Protein AF-A0A662PLZ6-F1 (afdb_monomer_lite)

pLDDT: mean 86.79, std 11.95, range [32.84, 97.69]

Foldseek 3Di:
DQPPPRCCVDVNVVVVLLVLVVPFKDKDKDFDCVLLCVLCVPPDPLLSVLLVLLLVLLLVLVVCVVVVHQAEEDCQECQLHPVSVVSVCLSCVPHPHDYHYPRHPPYPVRVCVVCVVSVNNVVPDDDDDPGDRDHSVVSVVSCVVSVCVVSSVVRVVPMWMWMDGNVDDIGTPPPPPPPDD

Structure (mmCIF, N/CA/C/O backbone):
data_AF-A0A662PLZ6-F1
#
_entry.id   AF-A0A662PLZ6-F1
#
loop_
_atom_site.group_PDB
_atom_site.id
_atom_site.type_symbol
_atom_site.label_atom_id
_atom_site.label_alt_id
_atom_site.label_comp_id
_atom_site.label_asym_id
_atom_site.label_entity_id
_atom_site.label_seq_id
_atom_site.pdbx_PDB_ins_code
_atom_site.Cartn_x
_atom_site.Cartn_y
_atom_site.Cartn_z
_atom_site.occupancy
_atom_site.B_iso_or_equiv
_atom_site.auth_seq_id
_atom_site.auth_comp_id
_atom_site.auth_asym_id
_atom_site.auth_atom_id
_atom_site.pdbx_PDB_model_num
ATOM 1 N N . HIS A 1 1 ? 15.221 -0.411 8.434 1.00 40.97 1 HIS A N 1
ATOM 2 C CA . HIS A 1 1 ? 14.382 -1.396 9.138 1.00 40.97 1 HIS A CA 1
ATOM 3 C C . HIS A 1 1 ? 13.681 -0.629 10.233 1.00 40.97 1 HIS A C 1
ATOM 5 O O . HIS A 1 1 ? 14.388 -0.088 11.064 1.00 40.97 1 HIS A O 1
ATOM 11 N N . VAL A 1 2 ? 12.358 -0.488 10.158 1.00 46.50 2 VAL A N 1
ATOM 12 C CA . VAL A 1 2 ? 11.567 0.074 11.258 1.00 46.50 2 VAL A CA 1
ATOM 13 C C . VAL A 1 2 ? 11.175 -1.122 12.116 1.00 46.50 2 VAL A C 1
ATOM 15 O O . VAL A 1 2 ? 10.549 -2.039 11.586 1.00 46.50 2 VAL A O 1
ATOM 18 N N . SER A 1 3 ? 11.647 -1.188 13.358 1.00 50.09 3 SER A N 1
ATOM 19 C CA . SER A 1 3 ? 11.274 -2.269 14.282 1.00 50.09 3 SER A CA 1
ATOM 20 C C . SER A 1 3 ? 9.820 -2.112 14.748 1.00 50.09 3 SER A C 1
ATOM 22 O O . SER A 1 3 ? 9.255 -1.020 14.660 1.00 50.09 3 SER A O 1
ATOM 24 N N . ASP A 1 4 ? 9.204 -3.188 15.248 1.00 54.84 4 ASP A N 1
ATOM 25 C CA . ASP A 1 4 ? 7.782 -3.273 15.617 1.00 54.84 4 ASP A CA 1
ATOM 26 C C . ASP A 1 4 ? 7.293 -2.116 16.513 1.00 54.84 4 ASP A C 1
ATOM 28 O O . ASP A 1 4 ? 6.114 -1.778 16.483 1.00 54.84 4 ASP A O 1
ATOM 32 N N . GLY A 1 5 ? 8.177 -1.507 17.314 1.00 59.59 5 GLY A N 1
ATOM 33 C CA . GLY A 1 5 ? 7.863 -0.373 18.192 1.00 59.59 5 GLY A CA 1
ATOM 34 C C . GLY A 1 5 ? 8.038 1.008 17.553 1.00 59.59 5 GLY A C 1
ATOM 35 O O . GLY A 1 5 ? 7.405 1.965 17.993 1.00 59.59 5 GLY A O 1
ATOM 36 N N . GLU A 1 6 ? 8.852 1.127 16.505 1.00 69.81 6 GLU A N 1
ATOM 37 C CA . GLU A 1 6 ? 9.183 2.416 15.890 1.00 69.81 6 GLU A CA 1
ATOM 38 C C . GLU A 1 6 ? 8.031 2.950 15.035 1.00 69.81 6 GLU A C 1
ATOM 40 O O . GLU A 1 6 ? 7.761 4.145 15.083 1.00 69.81 6 GLU A O 1
ATOM 45 N N . PHE A 1 7 ? 7.283 2.096 14.317 1.00 80.00 7 PHE A N 1
ATOM 46 C CA . PHE A 1 7 ? 6.142 2.567 13.514 1.00 80.00 7 PHE A CA 1
ATOM 47 C C . PHE A 1 7 ? 5.087 3.269 14.380 1.00 80.00 7 PHE A C 1
ATOM 49 O O . PHE A 1 7 ? 4.569 4.317 13.995 1.00 80.00 7 PHE A O 1
ATOM 56 N N . PHE A 1 8 ? 4.801 2.737 15.571 1.00 79.06 8 PHE A N 1
ATOM 57 C CA . PHE A 1 8 ? 3.821 3.313 16.499 1.00 79.06 8 PHE A CA 1
ATOM 58 C C . PHE A 1 8 ? 4.260 4.652 17.112 1.00 79.06 8 PHE A C 1
ATOM 60 O O . PHE A 1 8 ? 3.473 5.291 17.803 1.00 79.06 8 PHE A O 1
ATOM 67 N N . GLN A 1 9 ? 5.487 5.098 16.839 1.00 79.44 9 GLN A N 1
ATOM 68 C CA . GLN A 1 9 ? 6.004 6.411 17.225 1.00 79.44 9 GLN A CA 1
ATOM 69 C C . GLN A 1 9 ? 6.080 7.385 16.034 1.00 79.44 9 GLN A C 1
ATOM 71 O O . GLN A 1 9 ? 6.559 8.504 16.183 1.00 79.44 9 GLN A O 1
ATOM 76 N N . THR A 1 10 ? 5.618 6.977 14.846 1.00 82.69 10 THR A N 1
ATOM 77 C CA . THR A 1 10 ? 5.681 7.791 13.620 1.00 82.69 10 THR A CA 1
ATOM 78 C C . THR A 1 10 ? 4.398 8.583 13.369 1.00 82.69 10 THR A C 1
ATOM 80 O O . THR A 1 10 ? 3.315 8.224 13.834 1.00 82.69 10 THR A O 1
ATOM 83 N N . GLU A 1 11 ? 4.494 9.598 12.506 1.00 79.25 11 GLU A N 1
ATOM 84 C CA . GLU A 1 11 ? 3.339 10.306 11.930 1.00 79.25 11 GLU A CA 1
ATOM 85 C C . GLU A 1 11 ? 2.327 9.358 11.264 1.00 79.25 11 GLU A C 1
ATOM 87 O O . GLU A 1 11 ? 1.120 9.607 11.293 1.00 79.25 11 GLU A O 1
ATOM 92 N N . GLY A 1 12 ? 2.795 8.229 10.716 1.00 81.38 12 GLY A N 1
ATOM 93 C CA . GLY A 1 12 ? 1.934 7.204 10.129 1.00 81.38 12 GLY A CA 1
ATOM 94 C C . GLY A 1 12 ? 0.949 6.611 11.139 1.00 81.38 12 GLY A C 1
ATOM 95 O O . GLY A 1 12 ? -0.213 6.377 10.803 1.00 81.38 12 GLY A O 1
ATOM 96 N N . TYR A 1 13 ? 1.366 6.426 12.393 1.00 86.12 13 TYR A N 1
ATOM 97 C CA . TYR A 1 13 ? 0.463 5.973 13.448 1.00 86.12 13 TYR A CA 1
ATOM 98 C C . TYR A 1 13 ? -0.508 7.071 13.896 1.00 86.12 13 TYR A C 1
ATOM 100 O O . TYR A 1 13 ? -1.688 6.790 14.115 1.00 86.12 13 TYR A O 1
ATOM 108 N N . THR A 1 14 ? -0.061 8.328 13.952 1.00 85.88 14 THR A N 1
ATOM 109 C CA . THR A 1 14 ? -0.937 9.483 14.217 1.00 85.88 14 THR A CA 1
ATOM 110 C C . THR A 1 14 ? -2.077 9.563 13.199 1.00 85.88 14 THR A C 1
ATOM 112 O O . THR A 1 14 ? -3.242 9.697 13.580 1.00 85.88 14 THR A O 1
ATOM 115 N N . LEU A 1 15 ? -1.772 9.385 11.910 1.00 85.31 15 LEU A N 1
ATOM 116 C CA . LEU A 1 15 ? -2.776 9.340 10.844 1.00 85.31 15 LEU A CA 1
ATOM 117 C C . LEU A 1 15 ? -3.756 8.170 11.001 1.00 85.31 15 LEU A C 1
ATOM 119 O O . LEU A 1 15 ? -4.964 8.349 10.835 1.00 85.31 15 LEU A O 1
ATOM 123 N N . LEU A 1 16 ? -3.266 6.980 11.362 1.00 87.81 16 LEU A N 1
ATOM 124 C CA . LEU A 1 16 ? -4.131 5.826 11.624 1.00 87.81 16 LEU A CA 1
ATOM 125 C C . LEU A 1 16 ? -5.070 6.064 12.810 1.00 87.81 16 LEU A C 1
ATOM 127 O O . LEU A 1 16 ? -6.247 5.722 12.719 1.00 87.81 16 LEU A O 1
ATOM 131 N N . ASN A 1 17 ? -4.591 6.681 13.893 1.00 86.44 17 ASN A N 1
ATOM 132 C CA . ASN A 1 17 ? -5.437 7.036 15.036 1.00 86.44 17 ASN A CA 1
ATOM 133 C C . ASN A 1 17 ? -6.544 8.011 14.644 1.00 86.44 17 ASN A C 1
ATOM 135 O O . ASN A 1 17 ? -7.685 7.840 15.068 1.00 86.44 17 ASN A O 1
ATOM 139 N N . LYS A 1 18 ? -6.238 8.977 13.774 1.00 87.44 18 LYS A N 1
ATOM 140 C CA . LYS A 1 18 ? -7.255 9.882 13.242 1.00 87.44 18 LYS A CA 1
ATOM 141 C C . LYS A 1 18 ? -8.297 9.136 12.402 1.00 87.44 18 LYS A C 1
ATOM 143 O O . LYS A 1 18 ? -9.489 9.401 12.511 1.00 87.44 18 LYS A O 1
ATOM 148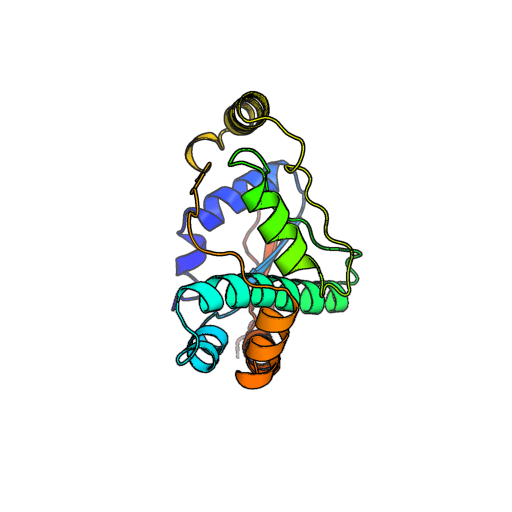 N N . LEU A 1 19 ? -7.879 8.138 11.624 1.00 88.19 19 LEU A N 1
ATOM 149 C CA . LEU A 1 19 ? -8.780 7.271 10.851 1.00 88.19 19 LEU A CA 1
ATOM 150 C C . LEU A 1 19 ? -9.685 6.407 11.761 1.00 88.19 19 LEU A C 1
ATOM 152 O O . LEU A 1 19 ? -10.850 6.162 11.437 1.00 88.19 19 LEU A O 1
ATOM 156 N N . LEU A 1 20 ? -9.198 5.999 12.937 1.00 90.69 20 LEU A N 1
ATOM 157 C CA . LEU A 1 20 ? -9.987 5.304 13.969 1.00 90.69 20 LEU A CA 1
ATOM 158 C C . LEU A 1 20 ? -11.046 6.195 14.637 1.00 90.69 20 LEU A C 1
ATOM 160 O O . LEU A 1 20 ? -11.931 5.684 15.318 1.00 90.69 20 LEU A O 1
ATOM 164 N N . GLU A 1 21 ? -11.026 7.516 14.446 1.00 89.12 21 GLU A N 1
ATOM 165 C CA . GLU A 1 21 ? -12.156 8.355 14.866 1.00 89.12 21 GLU A CA 1
ATOM 166 C C . GLU A 1 21 ? -13.415 8.072 14.035 1.00 89.12 21 GLU A C 1
ATOM 168 O O . GLU A 1 21 ? -14.526 8.187 14.554 1.00 89.12 21 GLU A O 1
ATOM 173 N N . TYR A 1 22 ? -13.227 7.633 12.785 1.00 89.50 22 TYR A N 1
ATOM 174 C CA . TYR A 1 22 ? -14.276 7.350 11.801 1.00 89.50 22 TYR A CA 1
ATOM 175 C C . TYR A 1 22 ? -14.501 5.849 11.566 1.00 89.50 22 TYR A C 1
ATOM 177 O O . TYR A 1 22 ? -15.371 5.466 10.786 1.00 89.50 22 TYR A O 1
ATOM 185 N N . SER A 1 23 ? -13.726 4.984 12.225 1.00 86.75 23 SER A N 1
ATOM 186 C CA . SER A 1 23 ? -13.835 3.528 12.112 1.00 86.75 23 SER A CA 1
ATOM 187 C C . SER A 1 23 ? -13.730 2.862 13.484 1.00 86.75 23 SER A C 1
ATOM 189 O O . SER A 1 23 ? -12.900 3.225 14.307 1.00 86.75 23 SER A O 1
ATOM 191 N N . LEU A 1 24 ? -14.582 1.870 13.756 1.00 83.12 24 LEU A N 1
ATOM 192 C CA . LEU A 1 24 ? -14.590 1.185 15.058 1.00 83.12 24 LEU A CA 1
ATOM 193 C C . LEU A 1 24 ? -13.316 0.353 15.292 1.00 83.12 24 LEU A C 1
ATOM 195 O O . LEU A 1 24 ? -12.814 0.263 16.414 1.00 83.12 24 LEU A O 1
ATOM 199 N N . GLU A 1 25 ? -12.808 -0.276 14.233 1.00 89.94 25 GLU A N 1
ATOM 200 C CA . GLU A 1 25 ? -11.637 -1.149 14.256 1.00 89.94 25 GLU A CA 1
ATOM 201 C C . GLU A 1 25 ? -10.910 -1.077 12.907 1.00 89.94 25 GLU A C 1
ATOM 203 O O . GLU A 1 25 ? -11.547 -1.016 11.856 1.00 89.94 25 GLU A O 1
ATOM 208 N N . CYS A 1 26 ? -9.578 -1.152 12.938 1.00 91.75 26 CYS A N 1
ATOM 209 C CA . CYS A 1 26 ? -8.737 -1.294 11.754 1.00 91.75 26 CYS A CA 1
ATOM 210 C C . CYS A 1 26 ? -7.766 -2.473 11.920 1.00 91.75 26 CYS A C 1
ATOM 212 O O . CYS A 1 26 ? -7.261 -2.734 13.016 1.00 91.75 26 CYS A O 1
ATOM 214 N N . LYS A 1 27 ? -7.492 -3.186 10.822 1.00 92.38 27 LYS A N 1
ATOM 215 C CA . LYS A 1 27 ? -6.400 -4.164 10.743 1.00 92.38 27 LYS A CA 1
ATOM 216 C C . LYS A 1 27 ? -5.221 -3.528 10.016 1.00 92.38 27 LYS A C 1
ATOM 218 O O . LYS A 1 27 ? -5.319 -3.238 8.827 1.00 92.38 27 LYS A O 1
ATOM 223 N N . LEU A 1 28 ? -4.116 -3.350 10.727 1.00 92.81 28 LEU A N 1
ATOM 224 C CA . LEU A 1 28 ? -2.863 -2.841 10.186 1.00 92.81 28 LEU A CA 1
ATOM 225 C C . LEU A 1 28 ? -1.973 -4.013 9.769 1.00 92.81 28 LEU A C 1
ATOM 227 O O . LEU A 1 28 ? -1.703 -4.895 10.580 1.00 92.81 28 LEU A O 1
ATOM 231 N N . TYR A 1 29 ? -1.508 -3.996 8.522 1.00 93.38 29 TYR A N 1
ATOM 232 C CA . TYR A 1 29 ? -0.533 -4.948 7.994 1.00 93.38 29 TYR A CA 1
ATOM 233 C C . TYR A 1 29 ? 0.800 -4.223 7.817 1.00 93.38 29 TYR A C 1
ATOM 235 O O . TYR A 1 29 ? 0.916 -3.354 6.953 1.00 93.38 29 TYR A O 1
ATOM 243 N N . LEU A 1 30 ? 1.794 -4.568 8.633 1.00 92.94 30 LEU A N 1
ATOM 244 C CA . LEU A 1 30 ? 3.160 -4.074 8.495 1.00 92.94 30 LEU A CA 1
ATOM 245 C C . LEU A 1 30 ? 3.959 -5.093 7.688 1.00 92.94 30 LEU A C 1
ATOM 247 O O . LEU A 1 30 ? 4.222 -6.208 8.134 1.00 92.94 30 LEU A O 1
ATOM 251 N N . VAL A 1 31 ? 4.287 -4.714 6.454 1.00 92.88 31 VAL A N 1
ATOM 252 C CA . VAL A 1 31 ? 4.991 -5.571 5.501 1.00 92.88 31 VAL A CA 1
ATOM 253 C C . VAL A 1 31 ? 6.421 -5.056 5.329 1.00 92.88 31 VAL A C 1
ATOM 255 O O . VAL A 1 31 ? 6.596 -3.890 4.962 1.00 92.88 31 VAL A O 1
ATOM 258 N N . PRO A 1 32 ? 7.456 -5.890 5.527 1.00 91.94 32 PRO A N 1
ATOM 259 C CA . PRO A 1 32 ? 8.830 -5.462 5.318 1.00 91.94 32 PRO A CA 1
ATOM 260 C C . PRO A 1 32 ? 9.099 -5.163 3.840 1.00 91.94 32 PRO A C 1
ATOM 262 O O . PRO A 1 32 ? 8.765 -5.941 2.941 1.00 91.94 32 PRO A O 1
ATOM 265 N N . SER A 1 33 ? 9.759 -4.034 3.584 1.00 92.19 33 SER A N 1
ATOM 266 C CA . SER A 1 33 ? 10.190 -3.626 2.243 1.00 92.19 33 SER A CA 1
ATOM 267 C C . SER A 1 33 ? 11.542 -4.218 1.833 1.00 92.19 33 SER A C 1
ATOM 269 O O . SER A 1 33 ? 11.913 -4.113 0.666 1.00 92.19 33 SER A O 1
ATOM 271 N N . THR A 1 34 ? 12.270 -4.859 2.755 1.00 94.62 34 THR A N 1
ATOM 272 C CA . THR A 1 34 ? 13.609 -5.421 2.511 1.00 94.62 34 THR A CA 1
ATOM 273 C C . THR A 1 34 ? 13.650 -6.368 1.306 1.00 94.62 34 THR A C 1
ATOM 275 O O . THR A 1 34 ? 14.506 -6.150 0.447 1.00 94.62 34 THR A O 1
ATOM 278 N N . PRO A 1 35 ? 12.707 -7.321 1.129 1.00 96.62 35 PRO A N 1
ATOM 279 C CA . PRO A 1 35 ? 12.677 -8.145 -0.079 1.00 96.62 35 PRO A CA 1
ATOM 280 C C . PRO A 1 35 ? 12.541 -7.312 -1.355 1.00 96.62 35 PRO A C 1
ATOM 282 O O . PRO A 1 35 ? 13.328 -7.480 -2.278 1.00 96.62 35 PRO A O 1
ATOM 285 N N . PHE A 1 36 ? 11.635 -6.331 -1.408 1.00 97.50 36 PHE A N 1
ATOM 286 C CA . PHE A 1 36 ? 11.570 -5.441 -2.571 1.00 97.50 36 PHE A CA 1
ATOM 287 C C . PHE A 1 36 ? 12.911 -4.746 -2.831 1.00 97.50 36 PHE A C 1
ATOM 289 O O . PHE A 1 36 ? 13.369 -4.708 -3.972 1.00 97.50 36 PHE A O 1
ATOM 296 N N . ILE A 1 37 ? 13.562 -4.216 -1.791 1.00 96.25 37 ILE A N 1
ATOM 297 C CA . ILE A 1 37 ? 14.854 -3.531 -1.915 1.00 96.25 37 ILE A CA 1
ATOM 298 C C . ILE A 1 37 ? 15.918 -4.461 -2.508 1.00 96.25 37 ILE A C 1
ATOM 300 O O . ILE A 1 37 ? 16.665 -4.007 -3.369 1.00 96.25 37 ILE A O 1
ATOM 304 N N . GLU A 1 38 ? 15.968 -5.729 -2.090 1.00 96.75 38 GLU A N 1
ATOM 305 C CA . GLU A 1 38 ? 16.895 -6.756 -2.591 1.00 96.75 38 GLU A CA 1
ATOM 306 C C . GLU A 1 38 ? 16.677 -7.078 -4.073 1.00 96.75 38 GLU A C 1
ATOM 308 O O . GLU A 1 38 ? 17.615 -6.986 -4.862 1.00 96.75 38 GLU A O 1
ATOM 313 N N . PHE A 1 39 ? 15.444 -7.401 -4.467 1.00 97.44 39 PHE A N 1
ATOM 314 C CA . PHE A 1 39 ? 15.135 -7.800 -5.847 1.00 97.44 39 PHE A CA 1
ATOM 315 C C . PHE A 1 39 ? 15.162 -6.629 -6.840 1.00 97.44 39 PHE A C 1
ATOM 317 O O . PHE A 1 39 ? 15.323 -6.823 -8.043 1.00 97.44 39 PHE A O 1
ATOM 324 N N . SER A 1 40 ? 15.016 -5.394 -6.355 1.00 96.94 40 SER A N 1
ATOM 325 C CA . SER A 1 40 ? 14.968 -4.200 -7.205 1.00 96.94 40 SER A CA 1
ATOM 326 C C . SER A 1 40 ? 16.299 -3.460 -7.357 1.00 96.94 40 SER A C 1
ATOM 328 O O . SER A 1 40 ? 16.305 -2.387 -7.957 1.00 96.94 40 SER A O 1
ATOM 330 N N . ARG A 1 41 ? 17.416 -3.992 -6.832 1.00 95.69 41 ARG A N 1
ATOM 331 C CA . ARG A 1 41 ? 18.729 -3.306 -6.831 1.00 95.69 41 ARG A CA 1
ATOM 332 C C . ARG A 1 41 ? 19.198 -2.886 -8.222 1.00 95.69 41 ARG A C 1
ATOM 334 O O . ARG A 1 41 ? 19.664 -1.768 -8.387 1.00 95.69 41 ARG A O 1
ATOM 341 N N . GLU A 1 42 ? 19.004 -3.757 -9.207 1.00 95.19 42 GLU A N 1
ATOM 342 C CA . GLU A 1 42 ? 19.450 -3.546 -10.591 1.00 95.19 42 GLU A CA 1
ATOM 343 C C . GLU A 1 42 ? 18.427 -2.786 -11.455 1.00 95.19 42 GLU A C 1
ATOM 345 O O . GLU A 1 42 ? 18.641 -2.568 -12.650 1.00 95.19 42 GLU A O 1
ATOM 350 N N . ILE A 1 43 ? 17.273 -2.413 -10.890 1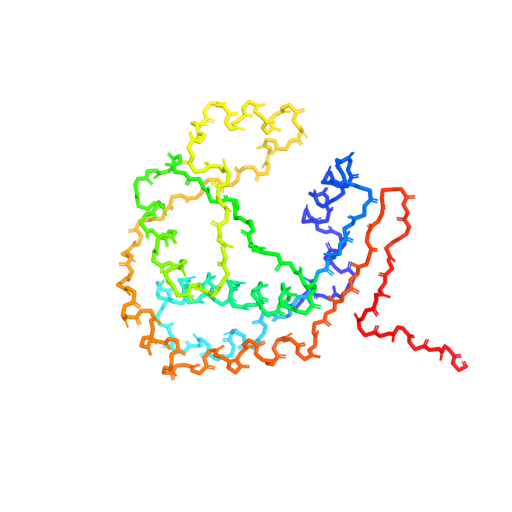.00 95.62 43 ILE A N 1
ATOM 351 C CA . ILE A 1 43 ? 16.253 -1.657 -11.617 1.00 95.62 43 ILE A CA 1
ATOM 352 C C . ILE A 1 43 ? 16.649 -0.180 -11.614 1.00 95.62 43 ILE A C 1
ATOM 354 O O . ILE A 1 43 ? 16.896 0.401 -10.559 1.00 95.62 43 ILE A O 1
ATOM 358 N N . GLN A 1 44 ? 16.636 0.447 -12.793 1.00 92.62 44 GLN A N 1
ATOM 359 C CA . GLN A 1 44 ? 16.845 1.889 -12.924 1.00 92.62 44 GLN A CA 1
ATOM 360 C C . GLN A 1 44 ? 15.886 2.671 -12.018 1.00 92.62 44 GLN A C 1
ATOM 362 O O . GLN A 1 44 ? 14.702 2.352 -11.931 1.00 92.62 44 GLN A O 1
ATOM 367 N N . GLU A 1 45 ? 16.392 3.711 -11.360 1.00 89.00 45 GLU A N 1
ATOM 368 C CA . GLU A 1 45 ? 15.695 4.430 -10.286 1.00 89.00 45 GLU A CA 1
ATOM 369 C C . GLU A 1 45 ? 14.291 4.925 -10.678 1.00 89.00 45 GLU A C 1
ATOM 371 O O . GLU A 1 45 ? 13.333 4.777 -9.917 1.00 89.00 45 GLU A O 1
ATOM 376 N N . ASN A 1 46 ? 14.131 5.454 -11.893 1.00 86.19 46 ASN A N 1
ATOM 377 C CA . ASN A 1 46 ? 12.832 5.877 -12.417 1.00 86.19 46 ASN A CA 1
ATOM 378 C C . ASN A 1 46 ? 11.833 4.707 -12.463 1.00 86.19 46 ASN A C 1
ATOM 380 O O . ASN A 1 46 ? 10.721 4.826 -11.952 1.00 86.19 46 ASN A O 1
ATOM 384 N N . LEU A 1 47 ? 12.238 3.563 -13.016 1.00 91.94 47 LEU A N 1
ATOM 385 C CA . LEU A 1 47 ? 11.412 2.363 -13.168 1.00 91.94 47 LEU A CA 1
ATOM 386 C C . LEU A 1 47 ? 11.169 1.666 -11.829 1.00 91.94 47 LEU A C 1
ATOM 388 O O . LEU A 1 47 ? 10.074 1.157 -11.584 1.00 91.94 47 LEU A O 1
ATOM 392 N N . ARG A 1 48 ? 12.160 1.699 -10.937 1.00 94.00 48 ARG A N 1
ATOM 393 C CA . ARG A 1 48 ? 12.099 1.124 -9.593 1.00 94.00 48 ARG A CA 1
ATOM 394 C C . ARG A 1 48 ? 10.952 1.716 -8.785 1.00 94.00 48 ARG A C 1
ATOM 396 O O . ARG A 1 48 ? 10.264 0.984 -8.081 1.00 94.00 48 ARG A O 1
ATOM 403 N N . ARG A 1 49 ? 10.678 3.013 -8.931 1.00 91.00 49 ARG A N 1
ATOM 404 C CA . ARG A 1 49 ? 9.556 3.690 -8.256 1.00 91.00 49 ARG A CA 1
ATOM 405 C C . ARG A 1 49 ? 8.193 3.181 -8.723 1.00 91.00 49 ARG A C 1
ATOM 407 O O . ARG A 1 49 ? 7.318 2.937 -7.894 1.00 91.00 49 ARG A O 1
ATOM 414 N N . TYR A 1 50 ? 8.002 2.984 -10.028 1.00 92.56 50 TYR A N 1
ATOM 415 C CA . TYR A 1 50 ? 6.757 2.410 -10.557 1.00 92.56 50 TYR A CA 1
ATOM 416 C C . TYR A 1 50 ? 6.632 0.925 -10.203 1.00 92.56 50 TYR A C 1
ATOM 418 O O . TYR A 1 50 ? 5.551 0.478 -9.819 1.00 92.56 50 TYR A O 1
ATOM 426 N N . ALA A 1 51 ? 7.742 0.183 -10.239 1.00 95.19 51 ALA A N 1
ATOM 427 C CA . ALA A 1 51 ? 7.803 -1.191 -9.755 1.00 95.19 51 ALA A CA 1
ATOM 428 C C . ALA A 1 51 ? 7.439 -1.281 -8.266 1.00 95.19 51 ALA A C 1
ATOM 430 O O . ALA A 1 51 ? 6.724 -2.199 -7.882 1.00 95.19 51 ALA A O 1
ATOM 431 N N . PHE A 1 52 ? 7.841 -0.307 -7.444 1.00 95.38 52 PHE A N 1
ATOM 432 C CA . PHE A 1 52 ? 7.456 -0.242 -6.035 1.00 95.38 52 PHE A CA 1
ATOM 433 C C . PHE A 1 52 ? 5.954 -0.005 -5.850 1.00 95.38 52 PHE A C 1
ATOM 435 O O . PHE A 1 52 ? 5.313 -0.697 -5.065 1.00 95.38 52 PHE A O 1
ATOM 442 N N . LYS A 1 53 ? 5.350 0.919 -6.607 1.00 93.25 53 LYS A N 1
ATOM 443 C CA . LYS A 1 53 ? 3.890 1.137 -6.569 1.00 93.25 53 LYS A CA 1
ATOM 444 C C . LYS A 1 53 ? 3.123 -0.113 -6.994 1.00 93.25 53 LYS A C 1
ATOM 446 O O . LYS A 1 53 ? 2.139 -0.484 -6.358 1.00 93.25 53 LYS A O 1
ATOM 451 N N . PHE A 1 54 ? 3.600 -0.791 -8.035 1.00 95.31 54 PHE A N 1
ATOM 452 C CA . PHE A 1 54 ? 3.012 -2.049 -8.481 1.00 95.31 54 PHE A CA 1
ATOM 453 C C . PHE A 1 54 ? 3.228 -3.185 -7.467 1.00 95.31 54 PHE A C 1
ATOM 455 O O . PHE A 1 54 ? 2.336 -3.999 -7.243 1.00 95.31 54 PHE A O 1
ATOM 462 N N . TYR A 1 55 ? 4.357 -3.182 -6.762 1.00 97.19 55 TYR A N 1
ATOM 463 C CA . TYR A 1 55 ? 4.622 -4.073 -5.639 1.00 97.19 55 TYR A CA 1
ATOM 464 C C . TYR A 1 55 ? 3.639 -3.862 -4.481 1.00 97.19 55 TYR A C 1
ATOM 466 O O . TYR A 1 55 ? 3.065 -4.834 -3.993 1.00 97.19 55 TYR A O 1
ATOM 474 N N . LEU A 1 56 ? 3.356 -2.610 -4.103 1.00 95.94 56 LEU A N 1
ATOM 475 C CA . LEU A 1 56 ? 2.327 -2.293 -3.106 1.00 95.94 56 LEU A CA 1
ATOM 476 C C . LEU A 1 56 ? 0.933 -2.746 -3.557 1.00 95.94 56 LEU A C 1
ATOM 478 O O . LEU A 1 56 ? 0.179 -3.280 -2.747 1.00 95.94 56 LEU A O 1
ATOM 482 N N . LEU A 1 57 ? 0.609 -2.591 -4.846 1.00 96.00 57 LEU A N 1
ATOM 483 C CA . LEU A 1 57 ? -0.633 -3.116 -5.414 1.00 96.00 57 LEU A CA 1
ATOM 484 C C . LEU A 1 57 ? -0.722 -4.629 -5.204 1.00 96.00 57 LEU A C 1
ATOM 486 O O . LEU A 1 57 ? -1.724 -5.111 -4.686 1.00 96.00 57 LEU A O 1
ATOM 490 N N . LYS A 1 58 ? 0.327 -5.380 -5.554 1.00 97.00 58 LYS A N 1
ATOM 491 C CA . LYS A 1 58 ? 0.334 -6.843 -5.416 1.00 97.00 58 LYS A CA 1
ATOM 492 C C . LYS A 1 58 ? 0.297 -7.317 -3.970 1.00 97.00 58 LYS A C 1
ATOM 494 O O . LYS A 1 58 ? -0.461 -8.235 -3.673 1.00 97.00 58 LYS A O 1
ATOM 499 N N . LEU A 1 59 ? 1.013 -6.656 -3.062 1.00 96.62 59 LEU A N 1
ATOM 500 C CA . LEU A 1 59 ? 0.859 -6.897 -1.625 1.00 96.62 59 LEU A CA 1
ATOM 501 C C . LEU A 1 59 ? -0.588 -6.685 -1.171 1.00 96.62 59 LEU A C 1
ATOM 503 O O . LEU A 1 59 ? -1.150 -7.539 -0.487 1.00 96.62 59 LEU A O 1
ATOM 507 N N . GLY A 1 60 ? -1.195 -5.567 -1.580 1.00 96.25 60 GLY A N 1
ATOM 508 C CA . GLY A 1 60 ? -2.583 -5.245 -1.272 1.00 96.25 60 GLY A CA 1
ATOM 509 C C . GLY A 1 60 ? -3.546 -6.321 -1.768 1.00 96.25 60 GLY A C 1
ATOM 510 O O . GLY A 1 60 ? -4.415 -6.744 -1.015 1.00 96.25 60 GLY A O 1
ATOM 511 N N . GLU A 1 61 ? -3.369 -6.813 -2.997 1.00 96.69 61 GLU A N 1
ATOM 512 C CA . GLU A 1 61 ? -4.208 -7.875 -3.568 1.00 96.69 61 GLU A CA 1
ATOM 513 C C . GLU A 1 61 ? -4.097 -9.190 -2.797 1.00 96.69 61 GLU A C 1
ATOM 515 O O . GLU A 1 61 ? -5.114 -9.818 -2.509 1.00 96.69 61 GLU A O 1
ATOM 520 N N . GLU A 1 62 ? -2.888 -9.601 -2.423 1.00 95.81 62 GLU A N 1
ATOM 521 C CA . GLU A 1 62 ? -2.687 -10.826 -1.649 1.00 95.81 62 GLU A CA 1
ATOM 522 C C . GLU A 1 62 ? -3.264 -10.717 -0.231 1.00 95.81 62 GLU A C 1
ATOM 524 O O . GLU A 1 62 ? -3.900 -11.654 0.258 1.00 95.81 62 GLU A O 1
ATOM 529 N N . VAL A 1 63 ? -3.125 -9.557 0.416 1.00 94.44 63 VAL A N 1
ATOM 530 C CA . VAL A 1 63 ? -3.766 -9.286 1.712 1.00 94.44 63 VAL A CA 1
ATOM 531 C C . VAL A 1 63 ? -5.292 -9.268 1.577 1.00 94.44 63 VAL A C 1
ATOM 533 O O . VAL A 1 63 ? -5.988 -9.896 2.376 1.00 94.44 63 VAL A O 1
ATOM 536 N N . ALA A 1 64 ? -5.821 -8.606 0.547 1.00 94.75 64 ALA A N 1
ATOM 537 C CA . ALA A 1 64 ? -7.252 -8.515 0.281 1.00 94.75 64 ALA A CA 1
ATOM 538 C C . ALA A 1 64 ? -7.880 -9.893 0.037 1.00 94.75 64 ALA A C 1
ATOM 540 O O . ALA A 1 64 ? -8.922 -10.190 0.618 1.00 94.75 64 ALA A O 1
ATOM 541 N N . LYS A 1 65 ? -7.225 -10.765 -0.741 1.00 92.31 65 LYS A N 1
ATOM 542 C CA . LYS A 1 65 ? -7.675 -12.150 -0.968 1.00 92.31 65 LYS A CA 1
ATOM 543 C C . LYS A 1 65 ? -7.779 -12.934 0.341 1.00 92.31 65 LYS A C 1
ATOM 545 O O . LYS A 1 65 ? -8.801 -13.569 0.583 1.00 92.31 65 LYS A O 1
ATOM 550 N N . ARG A 1 66 ? -6.762 -12.846 1.211 1.00 88.56 66 ARG A N 1
ATOM 551 C CA . ARG A 1 66 ? -6.766 -13.493 2.542 1.00 88.56 66 ARG A CA 1
ATOM 552 C C . ARG A 1 66 ? -7.856 -12.933 3.461 1.00 88.56 66 ARG A C 1
ATOM 554 O O . ARG A 1 66 ? -8.373 -13.651 4.310 1.00 88.56 66 ARG A O 1
ATOM 561 N N . GLY A 1 67 ? -8.174 -11.648 3.315 1.00 85.69 67 GLY A N 1
ATOM 562 C CA . GLY A 1 67 ? -9.179 -10.938 4.106 1.00 85.69 67 GLY A CA 1
ATOM 563 C C . GLY A 1 67 ? -10.596 -10.947 3.528 1.00 85.69 67 GLY A C 1
ATOM 564 O O . GLY A 1 67 ? -11.468 -10.331 4.135 1.00 85.69 67 GLY A O 1
ATOM 565 N N . HIS A 1 68 ? -10.827 -11.602 2.383 1.00 90.69 68 HIS A N 1
ATOM 566 C CA . HIS A 1 68 ? -12.081 -11.543 1.616 1.00 90.69 68 HIS A CA 1
ATOM 567 C C . HIS A 1 68 ? -12.540 -10.109 1.280 1.00 90.69 68 HIS A C 1
ATOM 569 O O . HIS A 1 68 ? -13.734 -9.815 1.229 1.00 90.69 68 HIS A O 1
ATOM 575 N N . CYS A 1 69 ? -11.594 -9.197 1.055 1.00 93.88 69 CYS A N 1
ATOM 576 C CA . CYS A 1 69 ? -11.887 -7.829 0.639 1.00 93.88 69 CYS A CA 1
ATOM 577 C C . CYS A 1 69 ? -12.209 -7.774 -0.864 1.00 93.88 69 CYS A C 1
ATOM 579 O O . CYS A 1 69 ? -11.610 -8.487 -1.667 1.00 93.88 69 CYS A O 1
ATOM 581 N N . LEU A 1 70 ? -13.127 -6.883 -1.251 1.00 94.19 70 LEU A N 1
ATOM 582 C CA . LEU A 1 70 ? -13.630 -6.775 -2.629 1.00 94.19 70 LEU A CA 1
ATOM 583 C C . LEU A 1 70 ? -12.807 -5.843 -3.531 1.00 94.19 70 LEU A C 1
ATOM 585 O O . LEU A 1 70 ? -13.075 -5.753 -4.725 1.00 94.19 70 LEU A O 1
ATOM 589 N N . GLY A 1 71 ? -11.822 -5.133 -2.982 1.00 95.06 71 GLY A N 1
ATOM 590 C CA . GLY A 1 71 ? -10.996 -4.204 -3.743 1.00 95.06 71 GLY A CA 1
A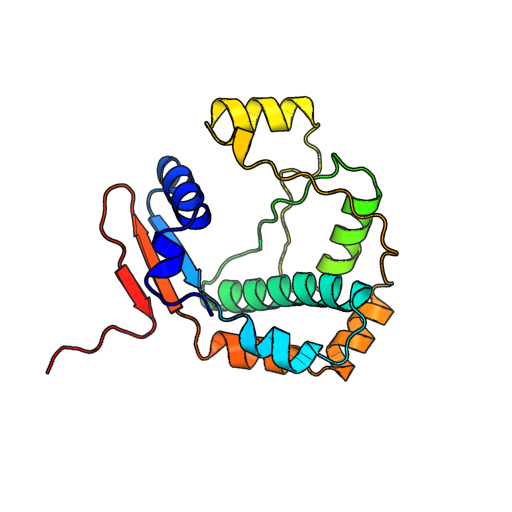TOM 591 C C . GLY A 1 71 ? -10.007 -3.434 -2.880 1.00 95.06 71 GLY A C 1
ATOM 592 O O . GLY A 1 71 ? -9.926 -3.635 -1.668 1.00 95.06 71 GLY A O 1
ATOM 593 N N . LEU A 1 72 ? -9.257 -2.551 -3.533 1.00 96.12 72 LEU A N 1
ATOM 594 C CA . LEU A 1 72 ? -8.233 -1.698 -2.934 1.00 96.12 72 LEU A CA 1
ATOM 595 C C . LEU A 1 72 ? -8.632 -0.229 -3.055 1.00 96.12 72 LEU A C 1
ATOM 597 O O . LEU A 1 72 ? -9.155 0.182 -4.089 1.00 96.12 72 LEU A O 1
ATOM 601 N N . VAL A 1 73 ? -8.353 0.568 -2.025 1.00 94.56 73 VAL A N 1
ATOM 602 C CA . VAL A 1 73 ? -8.563 2.022 -2.038 1.00 94.56 73 VAL A CA 1
ATOM 603 C C . VAL A 1 73 ? -7.214 2.726 -2.140 1.00 94.56 73 VAL A C 1
ATOM 605 O O . VAL A 1 73 ? -6.270 2.374 -1.436 1.00 94.56 73 VAL A O 1
ATOM 608 N N . TRP A 1 74 ? -7.134 3.734 -3.004 1.00 90.31 74 TRP A N 1
ATOM 609 C CA . TRP A 1 74 ? -5.930 4.507 -3.284 1.00 90.31 74 TRP A CA 1
ATOM 610 C C . TRP A 1 74 ? -6.147 5.984 -2.960 1.00 90.31 74 TRP A C 1
ATOM 612 O O . TRP A 1 74 ? -7.121 6.584 -3.409 1.00 90.31 74 TRP A O 1
ATOM 622 N N . GLY A 1 75 ? -5.187 6.605 -2.273 1.00 86.81 75 GLY A N 1
ATOM 623 C CA . GLY A 1 75 ? -5.143 8.058 -2.055 1.00 86.81 75 GLY A CA 1
ATOM 624 C C . GLY A 1 75 ? -4.678 8.854 -3.282 1.00 86.81 75 GLY A C 1
ATOM 625 O O . GLY A 1 75 ? -4.046 9.893 -3.136 1.00 86.81 75 GLY A O 1
ATOM 626 N N . HIS A 1 76 ? -4.902 8.340 -4.492 1.00 85.12 76 HIS A N 1
ATOM 627 C CA . HIS A 1 76 ? -4.429 8.970 -5.720 1.00 85.12 76 HIS A CA 1
ATOM 628 C C . HIS A 1 76 ? -5.343 10.140 -6.118 1.00 85.12 76 HIS A C 1
ATOM 630 O O . HIS A 1 76 ? -6.558 9.960 -6.189 1.00 85.12 76 HIS A O 1
ATOM 636 N N . SER A 1 77 ? -4.764 11.308 -6.412 1.00 82.38 77 SER A N 1
ATOM 637 C CA . SER A 1 77 ? -5.486 12.509 -6.855 1.00 82.38 77 SER A CA 1
ATOM 638 C C . SER A 1 77 ? -4.953 13.031 -8.193 1.00 82.38 77 SER A C 1
ATOM 640 O O . SER A 1 77 ? -3.767 12.890 -8.503 1.00 82.38 77 SER A O 1
ATOM 642 N N . ALA A 1 78 ? -5.828 13.655 -8.988 1.00 76.38 78 ALA A N 1
ATOM 643 C CA . ALA A 1 78 ? -5.458 14.277 -10.264 1.00 76.38 78 ALA A CA 1
ATOM 644 C C . ALA A 1 78 ? -5.024 15.749 -10.126 1.00 76.38 78 ALA A C 1
ATOM 646 O O . ALA A 1 78 ? -4.708 16.384 -11.129 1.00 76.38 78 ALA A O 1
ATOM 647 N N . ILE A 1 79 ? -4.972 16.284 -8.900 1.00 72.88 79 ILE A N 1
ATOM 648 C CA . ILE A 1 79 ? -4.641 17.689 -8.590 1.00 72.88 79 ILE A CA 1
ATOM 649 C C . ILE A 1 79 ? -3.344 18.139 -9.265 1.00 72.88 79 ILE A C 1
ATOM 651 O O . ILE A 1 79 ? -3.246 19.234 -9.809 1.00 72.88 79 ILE A O 1
ATOM 655 N N . LEU A 1 80 ? -2.340 17.262 -9.282 1.00 69.25 80 LEU A N 1
ATOM 656 C CA . LEU A 1 80 ? -1.038 17.559 -9.876 1.00 69.25 80 LEU A CA 1
ATOM 657 C C . LEU A 1 80 ? -0.982 17.304 -11.393 1.00 69.25 80 LEU A C 1
ATOM 659 O O . LEU A 1 80 ? 0.105 17.273 -11.970 1.00 69.25 80 LEU A O 1
ATOM 663 N N . GLY A 1 81 ? -2.140 17.147 -12.035 1.00 74.44 81 GLY A N 1
ATOM 664 C CA . GLY A 1 81 ? -2.315 17.085 -13.480 1.00 74.44 81 GLY A CA 1
ATOM 665 C C . GLY A 1 81 ? -2.458 15.675 -14.055 1.00 74.44 81 GLY A C 1
ATOM 666 O O . GLY A 1 81 ? -2.312 14.658 -13.373 1.00 74.44 81 GLY A O 1
ATOM 667 N N . ILE A 1 82 ? -2.706 15.628 -15.369 1.00 76.50 82 ILE A N 1
ATOM 668 C CA . ILE A 1 82 ? -3.010 14.412 -16.145 1.00 76.50 82 ILE A CA 1
ATOM 669 C C . ILE A 1 82 ? -1.964 13.298 -15.993 1.00 76.50 82 ILE A C 1
ATOM 671 O O . ILE A 1 82 ? -2.311 12.121 -15.982 1.00 76.50 82 ILE A O 1
ATOM 675 N N . ARG A 1 83 ? -0.692 13.651 -15.778 1.00 80.62 83 ARG A N 1
ATOM 676 C CA . ARG A 1 83 ? 0.396 12.683 -15.569 1.00 80.62 83 ARG A CA 1
ATOM 677 C C . ARG A 1 83 ? 0.184 11.797 -14.342 1.00 80.62 83 ARG A C 1
ATOM 679 O O . ARG A 1 83 ? 0.606 10.645 -14.342 1.00 80.62 83 ARG A O 1
ATOM 686 N N . LYS A 1 84 ? -0.481 12.301 -13.297 1.00 81.81 84 LYS A N 1
ATOM 687 C CA . LYS A 1 84 ? -0.853 11.476 -12.140 1.00 81.81 84 LYS A CA 1
ATOM 688 C C . LYS A 1 84 ? -1.869 10.415 -12.552 1.00 81.81 84 LYS A C 1
ATOM 690 O O . LYS A 1 84 ? -1.632 9.233 -12.315 1.00 81.81 84 LYS A O 1
ATOM 695 N N . LEU A 1 85 ? -2.912 10.811 -13.281 1.00 85.69 85 LEU A N 1
ATOM 696 C CA . LEU A 1 85 ? -3.896 9.872 -13.821 1.00 85.69 85 LEU A CA 1
ATOM 697 C C . LEU A 1 85 ? -3.240 8.812 -14.720 1.00 85.69 85 LEU A C 1
ATOM 699 O O . LEU A 1 85 ? -3.539 7.628 -14.583 1.00 85.69 85 LEU A O 1
ATOM 703 N N . GLU A 1 86 ? -2.326 9.210 -15.605 1.00 88.56 86 GLU A N 1
ATOM 704 C CA . GLU A 1 86 ? -1.576 8.279 -16.457 1.00 88.56 86 GLU A CA 1
ATOM 705 C C . GLU A 1 86 ? -0.770 7.271 -15.631 1.00 88.56 86 GLU A C 1
ATOM 707 O O . GLU A 1 86 ? -0.844 6.067 -15.882 1.00 88.56 86 GLU A O 1
ATOM 712 N N . GLU A 1 87 ? -0.057 7.734 -14.603 1.00 88.69 87 GLU A N 1
ATOM 713 C CA . GLU A 1 87 ? 0.652 6.864 -13.664 1.00 88.69 87 GLU A CA 1
ATOM 714 C C . GLU A 1 87 ? -0.304 5.872 -12.988 1.00 88.69 87 GLU A C 1
ATOM 716 O O . GLU A 1 87 ? -0.011 4.673 -12.942 1.00 88.69 87 GLU A O 1
ATOM 721 N N . PHE A 1 88 ? -1.442 6.346 -12.474 1.00 90.00 88 PHE A N 1
ATOM 722 C CA . PHE A 1 88 ? -2.438 5.486 -11.840 1.00 90.00 88 PHE A CA 1
ATOM 723 C C . PHE A 1 88 ? -2.942 4.419 -12.811 1.00 90.00 88 PHE A C 1
ATOM 725 O O . PHE A 1 88 ? -2.991 3.237 -12.465 1.00 90.00 88 PHE A O 1
ATOM 732 N N . CYS A 1 89 ? -3.252 4.806 -14.048 1.00 90.81 89 CYS A N 1
ATOM 733 C CA . CYS A 1 89 ? -3.663 3.887 -15.102 1.00 90.81 89 CYS A CA 1
ATOM 734 C C . CYS A 1 89 ? -2.586 2.839 -15.405 1.00 90.81 89 CYS A C 1
ATOM 736 O O . CYS A 1 89 ? -2.916 1.664 -15.551 1.00 90.81 89 CYS A O 1
ATOM 738 N N . VAL A 1 90 ? -1.310 3.229 -15.471 1.00 92.44 90 VAL A N 1
ATOM 739 C CA . VAL A 1 90 ? -0.193 2.306 -15.727 1.00 92.44 90 VAL A CA 1
ATOM 740 C C . VAL A 1 90 ? -0.020 1.312 -14.580 1.00 92.44 90 VAL A C 1
ATOM 742 O O . VAL A 1 90 ? -0.007 0.105 -14.822 1.00 92.44 90 VAL A O 1
ATOM 745 N N . VAL A 1 91 ? 0.064 1.793 -13.337 1.00 91.06 91 VAL A N 1
ATOM 746 C CA . VAL A 1 91 ? 0.283 0.945 -12.152 1.00 91.06 91 VAL A CA 1
ATOM 747 C C . VAL A 1 91 ? -0.886 -0.014 -11.939 1.00 91.06 91 VAL A C 1
ATOM 749 O O . VAL A 1 91 ? -0.683 -1.192 -11.650 1.00 91.06 91 VAL A O 1
ATOM 752 N N . THR A 1 92 ? -2.119 0.467 -12.108 1.00 93.12 92 THR A N 1
ATOM 753 C CA . THR A 1 92 ? -3.319 -0.336 -11.847 1.00 93.12 92 THR A CA 1
ATOM 754 C C . THR A 1 92 ? -3.763 -1.187 -13.031 1.00 93.12 92 THR A C 1
ATOM 756 O O . THR A 1 92 ? -4.732 -1.937 -12.901 1.00 93.12 92 THR A O 1
ATOM 759 N N . ARG A 1 93 ? -3.086 -1.122 -14.184 1.00 93.19 93 ARG A N 1
ATOM 760 C CA . ARG A 1 93 ? -3.479 -1.883 -15.380 1.00 93.19 93 ARG A CA 1
ATOM 761 C C . ARG A 1 93 ? -3.468 -3.392 -15.168 1.00 93.19 93 ARG A C 1
ATOM 763 O O . ARG A 1 93 ? -4.307 -4.089 -15.723 1.00 93.19 93 ARG A O 1
ATOM 770 N N . MET A 1 94 ? -2.536 -3.884 -14.360 1.00 86.50 94 MET A N 1
ATOM 771 C CA . MET A 1 94 ? -2.353 -5.310 -14.077 1.00 86.50 94 MET A CA 1
ATOM 772 C C . MET A 1 94 ? -3.055 -5.764 -12.788 1.00 86.50 94 MET A C 1
ATOM 774 O O . MET A 1 94 ? -2.670 -6.772 -12.181 1.00 86.50 94 MET A O 1
ATOM 778 N N . ARG A 1 95 ? -4.040 -4.999 -12.312 1.00 93.75 95 ARG A N 1
ATOM 779 C CA . ARG A 1 95 ? -4.819 -5.370 -11.130 1.00 93.75 95 ARG A CA 1
ATOM 780 C C . ARG A 1 95 ? -5.681 -6.605 -11.405 1.00 93.75 95 ARG A C 1
ATOM 782 O O . ARG A 1 95 ? -6.257 -6.747 -12.478 1.00 93.75 95 ARG A O 1
ATOM 789 N N . SER A 1 96 ? -5.768 -7.476 -10.415 1.00 94.56 96 SER A N 1
ATOM 790 C CA . SER A 1 96 ? -6.722 -8.575 -10.306 1.00 94.56 96 SER A CA 1
ATOM 791 C C . SER A 1 96 ? -7.957 -8.205 -9.476 1.00 94.56 96 SER A C 1
ATOM 793 O O . SER A 1 96 ? -8.986 -8.859 -9.619 1.00 94.56 96 SER A O 1
ATOM 795 N N . LEU A 1 97 ? -7.889 -7.147 -8.657 1.00 96.06 97 LEU A N 1
ATOM 796 C CA . LEU A 1 97 ? -9.027 -6.626 -7.893 1.00 96.06 97 LEU A CA 1
ATOM 797 C C . LEU A 1 97 ? -9.414 -5.196 -8.317 1.00 96.06 97 LEU A C 1
ATOM 799 O O . LEU A 1 97 ? -8.560 -4.433 -8.779 1.00 96.06 97 LEU A O 1
ATOM 803 N N . PRO A 1 98 ? -10.685 -4.788 -8.131 1.00 95.62 98 PRO A N 1
ATOM 804 C CA . PRO A 1 98 ? -11.107 -3.397 -8.272 1.00 95.62 98 PRO A CA 1
ATOM 805 C C . PRO A 1 98 ? -10.219 -2.428 -7.478 1.00 95.62 98 PRO A C 1
ATOM 807 O O . PRO A 1 98 ? -9.839 -2.696 -6.340 1.00 95.62 98 PRO A O 1
ATOM 810 N N . SER A 1 99 ? -9.892 -1.287 -8.088 1.00 93.31 99 SER A N 1
ATOM 811 C CA . SER A 1 99 ? -9.118 -0.205 -7.471 1.00 93.31 99 SER A CA 1
ATOM 812 C C . SER A 1 99 ? -9.959 1.067 -7.442 1.00 93.31 99 SER A C 1
ATOM 814 O O . SER A 1 99 ? -10.306 1.599 -8.493 1.00 93.31 99 SER A O 1
ATOM 816 N N . TYR A 1 100 ? -10.281 1.541 -6.243 1.00 93.31 100 TYR A N 1
ATOM 817 C CA . TYR A 1 100 ? -11.065 2.745 -5.992 1.00 93.31 100 TYR A CA 1
ATOM 818 C C . TYR A 1 100 ? -10.127 3.920 -5.706 1.00 93.31 100 TYR A C 1
ATOM 820 O O . TYR A 1 100 ? -9.266 3.823 -4.834 1.00 93.31 100 TYR A O 1
ATOM 828 N N . ALA A 1 101 ? -10.295 5.035 -6.415 1.00 91.50 101 ALA A N 1
ATOM 829 C CA . ALA A 1 101 ? -9.514 6.259 -6.224 1.00 91.50 101 ALA A CA 1
ATOM 830 C C . ALA A 1 101 ? -10.463 7.439 -5.938 1.00 91.50 101 ALA A C 1
ATOM 832 O O . ALA A 1 101 ? -10.761 8.218 -6.842 1.00 91.50 101 ALA A O 1
ATOM 833 N N . PRO A 1 102 ? -10.991 7.561 -4.704 1.00 90.44 102 PRO A N 1
ATOM 834 C CA . PRO A 1 102 ? -12.022 8.548 -4.369 1.00 90.44 102 PRO A CA 1
ATOM 835 C C . PRO A 1 102 ? -11.557 10.004 -4.510 1.00 90.44 102 PRO A C 1
ATOM 837 O O . PRO A 1 102 ? -12.388 10.891 -4.653 1.00 90.44 102 PRO A O 1
ATOM 840 N N . LEU A 1 103 ? -10.245 10.256 -4.491 1.00 89.06 103 LEU A N 1
ATOM 841 C CA . LEU A 1 103 ? -9.675 11.602 -4.605 1.00 89.06 103 LEU A CA 1
ATOM 842 C C . LEU A 1 103 ? -9.383 12.012 -6.057 1.00 89.06 103 LEU A C 1
ATOM 844 O O . LEU A 1 103 ? -8.862 13.099 -6.293 1.00 89.06 103 LEU A O 1
ATOM 848 N N . LEU A 1 104 ? -9.673 11.150 -7.039 1.00 87.25 104 LEU A N 1
ATOM 849 C CA . LEU A 1 104 ? -9.267 11.371 -8.426 1.00 87.25 104 LEU A CA 1
ATOM 850 C C . LEU A 1 104 ? -9.976 12.569 -9.071 1.00 87.25 104 LEU A C 1
ATOM 852 O O . LEU A 1 104 ? -9.364 13.267 -9.871 1.00 87.25 104 LEU A O 1
ATOM 856 N N . SER A 1 105 ? -11.243 12.798 -8.722 1.00 84.69 105 SER A N 1
ATOM 857 C CA . SER A 1 105 ? -12.082 13.873 -9.269 1.00 84.69 105 SER A CA 1
ATOM 858 C C . SER A 1 105 ? -12.218 15.085 -8.348 1.00 84.69 105 SER A C 1
ATOM 860 O O . SER A 1 105 ? -12.938 16.014 -8.695 1.00 84.69 105 SER A O 1
ATOM 862 N N . ILE A 1 106 ? -11.595 15.052 -7.168 1.00 87.31 106 ILE A N 1
ATOM 863 C CA . ILE A 1 106 ? -11.665 16.141 -6.191 1.00 87.31 106 ILE A CA 1
ATOM 864 C C . ILE A 1 106 ? -10.663 17.218 -6.609 1.00 87.31 106 ILE A C 1
ATOM 866 O O . ILE A 1 106 ? -9.497 16.908 -6.878 1.00 87.31 106 ILE A O 1
ATOM 870 N N . ASP A 1 107 ? -11.113 18.470 -6.680 1.00 86.44 107 ASP A N 1
ATOM 871 C CA . ASP A 1 107 ? -10.222 19.592 -6.962 1.00 86.44 107 ASP A CA 1
ATOM 872 C C . ASP A 1 107 ? -9.317 19.923 -5.763 1.00 86.44 107 ASP A C 1
ATOM 874 O O . ASP A 1 107 ? -9.510 19.459 -4.639 1.00 86.44 107 ASP A O 1
ATOM 878 N N . GLU A 1 108 ? -8.273 20.712 -6.009 1.00 85.12 108 GLU A N 1
ATOM 879 C CA . GLU A 1 108 ? -7.281 21.034 -4.981 1.00 85.12 108 GLU A CA 1
ATOM 880 C C . GLU A 1 108 ? -7.889 21.764 -3.781 1.00 85.12 108 GLU A C 1
ATOM 882 O O . GLU A 1 108 ? -7.571 21.441 -2.635 1.00 85.12 108 GLU A O 1
ATOM 887 N N . SER A 1 109 ? -8.786 22.716 -4.039 1.00 87.94 109 SER A N 1
ATOM 888 C CA . SER A 1 109 ? -9.393 23.539 -2.997 1.00 87.94 109 SER A CA 1
ATOM 889 C C . SER A 1 109 ? -10.314 22.715 -2.103 1.00 87.94 109 SER A C 1
ATOM 891 O O . SER A 1 109 ? -10.224 22.804 -0.877 1.00 87.94 109 SER A O 1
ATOM 893 N N . GLU A 1 110 ? -11.120 21.836 -2.701 1.00 89.38 110 GLU A N 1
ATOM 894 C CA . GLU A 1 110 ? -11.991 20.917 -1.986 1.00 89.38 110 GLU A CA 1
ATOM 895 C C . GLU A 1 110 ? -11.171 19.912 -1.16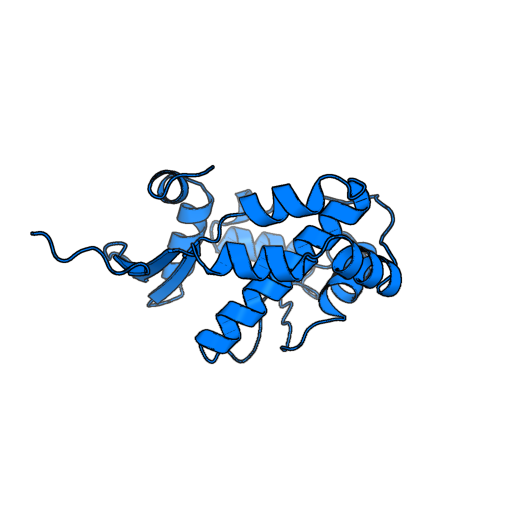8 1.00 89.38 110 GLU A C 1
ATOM 897 O O . GLU A 1 110 ? -11.502 19.646 -0.009 1.00 89.38 110 GLU A O 1
ATOM 902 N N . LEU A 1 111 ? -10.074 19.374 -1.718 1.00 87.88 111 LEU A N 1
ATOM 903 C CA . LEU A 1 111 ? -9.215 18.452 -0.974 1.00 87.88 111 LEU A CA 1
ATOM 904 C C . LEU A 1 111 ? -8.585 19.133 0.244 1.00 87.88 111 LEU A C 1
ATOM 906 O O . LEU A 1 111 ? -8.616 18.561 1.335 1.00 87.88 111 LEU A O 1
ATOM 910 N N . ILE A 1 112 ? -8.039 20.342 0.075 1.00 87.75 112 ILE A N 1
ATOM 911 C CA . ILE A 1 112 ? -7.444 21.118 1.172 1.00 87.75 112 ILE A CA 1
ATOM 912 C C . ILE A 1 112 ? -8.501 21.427 2.229 1.00 87.75 112 ILE A C 1
ATOM 914 O O . ILE A 1 112 ? -8.256 21.208 3.414 1.00 87.75 112 ILE A O 1
ATOM 918 N N . GLN A 1 113 ? -9.691 21.873 1.820 1.00 91.12 113 GLN A N 1
ATOM 919 C CA . GLN A 1 113 ? -10.787 22.168 2.738 1.00 91.12 113 GLN A CA 1
ATOM 920 C C . GLN A 1 113 ? -11.201 20.924 3.534 1.00 91.12 113 GLN A C 1
ATOM 922 O O . GLN A 1 113 ? -11.328 20.984 4.759 1.00 91.12 113 GLN A O 1
ATOM 927 N N . ARG A 1 114 ? -11.370 19.779 2.860 1.00 89.31 114 ARG A N 1
ATOM 928 C CA . ARG A 1 114 ? -11.704 18.506 3.510 1.00 89.31 114 ARG A CA 1
ATOM 929 C C . ARG A 1 114 ? -10.600 18.079 4.472 1.00 89.31 114 ARG A C 1
ATOM 931 O O . ARG A 1 114 ? -10.902 17.780 5.624 1.00 89.31 114 ARG A O 1
ATOM 938 N N . ALA A 1 115 ? -9.337 18.109 4.054 1.00 88.50 115 ALA A N 1
ATOM 939 C CA . ALA A 1 115 ? -8.210 17.772 4.920 1.00 88.50 115 ALA A CA 1
ATOM 940 C C . ALA A 1 115 ? -8.143 18.694 6.146 1.00 88.50 115 ALA A C 1
ATOM 942 O O . ALA A 1 115 ? -7.994 18.207 7.261 1.00 88.50 115 ALA A O 1
ATOM 943 N N . SER A 1 116 ? -8.344 20.001 5.969 1.00 88.75 116 SER A N 1
ATOM 944 C CA . SER A 1 116 ? -8.386 20.983 7.058 1.00 88.75 116 SER A CA 1
ATOM 945 C C . SER A 1 116 ? -9.512 20.693 8.052 1.00 88.75 116 SER A C 1
ATOM 947 O O . SER A 1 116 ? -9.269 20.614 9.255 1.00 88.75 116 SER A O 1
ATOM 949 N N . SER A 1 117 ? -10.722 20.399 7.560 1.00 89.81 117 SER A N 1
ATOM 950 C CA . SER A 1 117 ? -11.865 20.029 8.412 1.00 89.81 117 SER A CA 1
ATOM 951 C C . SER A 1 117 ? -11.634 18.747 9.224 1.00 89.81 117 SER A C 1
ATOM 953 O O . SER A 1 117 ? -12.211 18.571 10.295 1.00 89.81 117 SER A O 1
ATOM 955 N N . LEU A 1 118 ? -10.760 17.868 8.729 1.00 87.50 118 LEU A N 1
ATOM 956 C CA . LEU A 1 118 ? -10.350 16.634 9.391 1.00 87.50 118 LEU A CA 1
ATOM 957 C C . LEU A 1 118 ? -9.101 16.818 10.266 1.00 87.50 118 LEU A C 1
ATOM 959 O O . LEU A 1 118 ? -8.646 15.845 10.860 1.00 87.50 118 LEU A O 1
ATOM 963 N N . GLY A 1 119 ? -8.521 18.020 10.354 1.00 85.12 119 GLY A N 1
ATOM 964 C CA . GLY A 1 119 ? -7.248 18.254 11.045 1.00 85.12 119 GLY A CA 1
ATOM 965 C C . GLY A 1 119 ? -6.067 17.510 10.406 1.00 85.12 119 GLY A C 1
ATOM 966 O O . GLY A 1 119 ? -5.145 17.108 11.107 1.00 85.12 119 GLY A O 1
ATOM 967 N N . MET A 1 120 ? -6.136 17.271 9.093 1.00 82.88 120 MET A N 1
ATOM 968 C CA . MET A 1 120 ? -5.174 16.499 8.296 1.00 82.88 120 MET A CA 1
ATOM 969 C C . MET A 1 120 ? -4.430 17.336 7.235 1.00 82.88 120 MET A C 1
ATOM 971 O O . MET A 1 120 ? -3.830 16.794 6.306 1.00 82.88 120 MET A O 1
ATOM 975 N N . GLN A 1 121 ? -4.528 18.665 7.294 1.00 77.75 121 GLN A N 1
ATOM 976 C CA . GLN A 1 121 ? -3.991 19.532 6.241 1.00 77.75 121 GLN A CA 1
ATOM 977 C C . GLN A 1 121 ? -2.462 19.449 6.129 1.00 77.75 121 GLN A C 1
ATOM 979 O O . GLN A 1 121 ? -1.931 19.445 5.022 1.00 77.75 121 GLN A O 1
ATOM 984 N N . GLU A 1 122 ? -1.761 19.353 7.258 1.00 71.38 122 GLU A N 1
ATOM 985 C CA . GLU A 1 122 ? -0.293 19.313 7.307 1.00 71.38 122 GLU A CA 1
ATOM 986 C C . GLU A 1 122 ? 0.282 18.035 6.678 1.00 71.38 122 GLU A C 1
ATOM 988 O O . GLU A 1 122 ? 1.416 18.029 6.204 1.00 71.38 122 GLU A O 1
ATOM 993 N N . GLN A 1 123 ? -0.521 16.970 6.600 1.00 69.94 123 GLN A N 1
ATOM 994 C CA . GLN A 1 123 ? -0.132 15.685 6.018 1.00 69.94 123 GLN A CA 1
ATOM 995 C C . GLN A 1 123 ? -0.386 15.592 4.501 1.00 69.94 123 GLN A C 1
ATOM 997 O O . GLN A 1 123 ? -0.149 14.544 3.890 1.00 69.94 123 GLN A O 1
ATOM 1002 N N . LEU A 1 124 ? -0.863 16.665 3.855 1.00 70.56 124 LEU A N 1
ATOM 1003 C CA . LEU A 1 124 ? -0.989 16.717 2.398 1.00 70.56 124 LEU A CA 1
ATOM 1004 C C . LEU A 1 124 ? 0.384 16.918 1.740 1.00 70.56 124 LEU A C 1
ATOM 1006 O O . LEU A 1 124 ? 0.825 18.034 1.474 1.00 70.56 124 LEU A O 1
ATOM 1010 N N . HIS A 1 125 ? 1.045 15.815 1.399 1.00 68.94 125 HIS A N 1
ATOM 1011 C CA . HIS A 1 125 ? 2.290 15.839 0.629 1.00 68.94 125 HIS A CA 1
ATOM 1012 C C . HIS A 1 125 ? 2.014 15.713 -0.874 1.00 68.94 125 HIS A C 1
ATOM 1014 O O . HIS A 1 125 ? 1.933 14.619 -1.440 1.00 68.94 125 HIS A O 1
ATOM 1020 N N . LEU A 1 126 ? 1.870 16.857 -1.543 1.00 66.88 126 LEU A N 1
ATOM 1021 C CA . LEU A 1 126 ? 1.652 16.930 -2.985 1.00 66.88 126 LEU A CA 1
ATOM 1022 C C . LEU A 1 126 ? 2.984 17.027 -3.744 1.00 66.88 126 LEU A C 1
ATOM 1024 O O . LEU A 1 126 ? 3.457 18.109 -4.080 1.00 66.88 126 LEU A O 1
ATOM 1028 N N . THR A 1 127 ? 3.584 15.882 -4.071 1.00 63.97 127 THR A N 1
ATOM 1029 C CA . THR A 1 127 ? 4.839 15.855 -4.845 1.00 63.97 127 THR A CA 1
ATOM 1030 C C . THR A 1 127 ? 4.575 15.714 -6.344 1.00 63.97 127 THR A C 1
ATOM 1032 O O . THR A 1 127 ? 4.068 14.679 -6.809 1.00 63.97 127 THR A O 1
ATOM 1035 N N . ARG A 1 128 ? 4.955 16.732 -7.131 1.00 63.75 128 ARG A N 1
ATOM 1036 C CA . ARG A 1 128 ? 5.020 16.628 -8.600 1.00 63.75 128 ARG A CA 1
ATOM 1037 C C . ARG A 1 128 ? 6.176 15.721 -9.009 1.00 63.75 128 ARG A C 1
ATOM 1039 O O . ARG A 1 128 ? 7.241 15.734 -8.405 1.00 63.75 128 ARG A O 1
ATOM 1046 N N . MET A 1 129 ? 5.922 14.885 -10.008 1.00 63.59 129 MET A N 1
ATOM 1047 C CA . MET A 1 129 ? 6.891 13.930 -10.531 1.00 63.59 129 MET A CA 1
ATOM 1048 C C . MET A 1 129 ? 7.043 14.197 -12.023 1.00 63.59 129 MET A C 1
ATOM 1050 O O . MET A 1 129 ? 6.145 13.869 -12.793 1.00 63.59 129 MET A O 1
ATOM 1054 N N . ASP A 1 130 ? 8.187 14.751 -12.414 1.00 69.25 130 ASP A N 1
ATOM 1055 C CA . ASP A 1 130 ? 8.485 15.103 -13.812 1.00 69.25 130 ASP A CA 1
ATOM 1056 C C . ASP A 1 130 ? 9.231 13.984 -14.558 1.00 69.25 130 ASP A C 1
ATOM 1058 O O . ASP A 1 130 ? 9.810 14.186 -15.623 1.00 69.25 130 ASP A O 1
ATOM 1062 N N . GLN A 1 131 ? 9.238 12.775 -13.995 1.00 75.69 131 GLN A N 1
ATOM 1063 C CA . GLN A 1 131 ? 9.911 11.627 -14.593 1.00 75.69 131 GLN A CA 1
ATOM 1064 C C . GLN A 1 131 ? 9.055 10.999 -15.705 1.00 75.69 131 GLN A C 1
ATOM 1066 O O . GLN A 1 131 ? 7.824 10.993 -15.604 1.00 75.69 131 GLN A O 1
ATOM 1071 N N . PRO A 1 132 ? 9.678 10.414 -16.744 1.00 85.19 132 PRO A N 1
ATOM 1072 C CA . PRO A 1 132 ? 8.956 9.655 -17.758 1.00 85.19 132 PRO A CA 1
ATOM 1073 C C . PRO A 1 132 ? 8.133 8.527 -17.124 1.00 85.19 132 PRO A C 1
ATOM 1075 O O . PRO A 1 132 ? 8.615 7.813 -16.239 1.00 85.19 132 PRO A O 1
ATOM 1078 N N . ILE A 1 133 ? 6.887 8.374 -17.573 1.00 89.62 133 ILE A N 1
ATOM 1079 C CA . ILE A 1 133 ? 6.009 7.277 -17.158 1.00 89.62 133 ILE A CA 1
ATOM 1080 C C . ILE A 1 133 ? 6.309 6.084 -18.075 1.00 89.62 133 ILE A C 1
ATOM 1082 O O . ILE A 1 133 ? 6.225 6.241 -19.296 1.00 89.62 133 ILE A O 1
ATOM 1086 N N . PRO A 1 134 ? 6.672 4.906 -17.536 1.00 92.44 134 PRO A N 1
ATOM 1087 C CA . PRO A 1 134 ? 6.944 3.739 -18.358 1.00 92.44 134 PRO A CA 1
ATOM 1088 C C . PRO A 1 134 ? 5.669 3.219 -19.006 1.00 92.44 134 PRO A C 1
ATOM 1090 O O . PRO A 1 134 ? 4.563 3.358 -18.476 1.00 92.44 134 PRO A O 1
ATOM 1093 N N . SER A 1 135 ? 5.824 2.531 -20.133 1.00 93.00 135 SER A N 1
ATOM 1094 C CA . SER A 1 135 ? 4.695 1.793 -20.695 1.00 93.00 135 SER A CA 1
ATOM 1095 C C . SER A 1 135 ? 4.318 0.612 -19.782 1.00 93.00 135 SER A C 1
ATOM 1097 O O . SER A 1 135 ? 5.194 0.027 -19.137 1.00 93.00 135 SER A O 1
ATOM 1099 N N . PRO A 1 136 ? 3.050 0.163 -19.763 1.00 92.31 136 PRO A N 1
ATOM 1100 C CA . PRO A 1 136 ? 2.675 -1.020 -18.989 1.00 92.31 136 PRO A CA 1
ATOM 1101 C C . PRO A 1 136 ? 3.481 -2.272 -19.352 1.00 92.31 136 PRO A C 1
ATOM 1103 O O . PRO A 1 136 ? 3.873 -3.031 -18.473 1.00 92.31 136 PRO A O 1
ATOM 1106 N N . ARG A 1 137 ? 3.807 -2.446 -20.641 1.00 93.38 137 ARG A N 1
ATOM 1107 C CA . ARG A 1 137 ? 4.630 -3.565 -21.129 1.00 93.38 137 ARG A CA 1
ATOM 1108 C C . ARG A 1 137 ? 6.057 -3.521 -20.587 1.00 93.38 137 ARG A C 1
ATOM 1110 O O . ARG A 1 137 ? 6.656 -4.560 -20.325 1.00 93.38 137 ARG A O 1
ATOM 1117 N N . GLU A 1 138 ? 6.619 -2.327 -20.450 1.00 94.62 138 GLU A N 1
ATOM 1118 C CA . GLU A 1 138 ? 7.947 -2.135 -19.871 1.00 94.62 138 GLU A CA 1
ATOM 1119 C C . GLU A 1 138 ? 7.945 -2.474 -18.379 1.00 94.62 138 GLU A C 1
ATOM 1121 O O . GLU A 1 138 ? 8.804 -3.232 -17.923 1.00 94.62 138 GLU A O 1
ATOM 1126 N N . LEU A 1 139 ? 6.932 -2.002 -17.646 1.00 94.12 139 LEU A N 1
ATOM 1127 C CA . LEU A 1 139 ? 6.751 -2.329 -16.234 1.00 94.12 139 LEU A CA 1
ATOM 1128 C C . LEU A 1 139 ? 6.568 -3.843 -16.022 1.00 94.12 139 LEU A C 1
ATOM 1130 O O . LEU A 1 139 ? 7.230 -4.420 -15.163 1.00 94.12 139 LEU A O 1
ATOM 1134 N N . GLU A 1 140 ? 5.752 -4.502 -16.849 1.00 94.62 140 GLU A N 1
ATOM 1135 C CA . GLU A 1 140 ? 5.578 -5.965 -16.873 1.00 94.62 140 GLU A CA 1
ATOM 1136 C C . GLU A 1 140 ? 6.895 -6.709 -17.114 1.00 94.62 140 GLU A C 1
ATOM 1138 O O . GLU A 1 140 ? 7.217 -7.687 -16.432 1.00 94.62 140 GLU A O 1
ATOM 1143 N N . LYS A 1 141 ? 7.680 -6.245 -18.092 1.00 95.81 141 LYS A N 1
ATOM 1144 C CA . LYS A 1 141 ? 8.965 -6.854 -18.442 1.00 95.81 141 LYS A CA 1
ATOM 1145 C C . LYS A 1 141 ? 9.940 -6.788 -17.272 1.00 95.81 141 LYS A C 1
ATOM 1147 O O . LYS A 1 141 ? 10.595 -7.789 -16.983 1.00 95.81 141 LYS A O 1
ATOM 1152 N N . ILE A 1 142 ? 10.033 -5.635 -16.613 1.00 95.94 142 ILE A N 1
ATOM 1153 C CA . ILE A 1 142 ? 10.910 -5.431 -15.455 1.00 95.94 142 ILE A CA 1
ATOM 1154 C C . ILE A 1 142 ? 10.426 -6.259 -14.272 1.00 95.94 142 ILE A C 1
ATOM 1156 O O . ILE A 1 142 ? 11.228 -6.955 -13.659 1.00 95.94 142 ILE A O 1
ATOM 1160 N N . TRP A 1 143 ? 9.118 -6.259 -14.010 1.00 96.12 143 TRP A N 1
ATOM 1161 C CA . TRP A 1 143 ? 8.512 -7.058 -12.949 1.00 96.12 143 TRP A CA 1
ATOM 1162 C C . TRP A 1 143 ? 8.893 -8.535 -13.047 1.00 96.12 143 TRP A C 1
ATOM 1164 O O . TRP A 1 143 ? 9.307 -9.140 -12.058 1.00 96.12 143 TRP A O 1
ATOM 1174 N N . ARG A 1 144 ? 8.807 -9.097 -14.258 1.00 95.75 144 ARG A N 1
ATOM 1175 C CA . ARG A 1 144 ? 9.202 -10.481 -14.524 1.00 95.75 144 ARG A CA 1
ATOM 1176 C C . ARG A 1 144 ? 10.713 -10.682 -14.437 1.00 95.75 144 ARG A C 1
ATOM 1178 O O . ARG A 1 144 ? 11.147 -11.640 -13.813 1.00 95.75 144 ARG A O 1
ATOM 1185 N N . LYS A 1 145 ? 11.509 -9.810 -15.068 1.00 96.94 145 LYS A N 1
ATOM 1186 C CA . LYS A 1 145 ? 12.977 -9.937 -15.115 1.00 96.94 145 LYS A CA 1
ATOM 1187 C C . LYS A 1 145 ? 13.606 -9.878 -13.719 1.00 96.94 145 LYS A C 1
ATOM 1189 O O . LYS A 1 145 ? 14.585 -10.568 -13.479 1.00 96.94 145 LYS A O 1
ATOM 1194 N N . SER A 1 146 ? 13.054 -9.051 -12.838 1.00 96.44 146 SER A N 1
ATOM 1195 C CA . SER A 1 146 ? 13.528 -8.861 -11.464 1.00 96.44 146 SER A CA 1
ATOM 1196 C C . SER A 1 146 ? 12.819 -9.762 -10.451 1.00 96.44 146 SER A C 1
ATOM 1198 O O . SER A 1 146 ? 12.946 -9.525 -9.257 1.00 96.44 146 SER A O 1
ATOM 1200 N N . GLU A 1 147 ? 12.037 -10.745 -10.911 1.00 96.44 147 GLU A N 1
ATOM 1201 C CA . GLU A 1 147 ? 11.362 -11.738 -10.064 1.00 96.44 147 GLU A CA 1
ATOM 1202 C C . GLU A 1 147 ? 10.557 -11.120 -8.905 1.00 96.44 147 GLU A C 1
ATOM 1204 O O . GLU A 1 147 ? 10.471 -11.667 -7.811 1.00 96.44 147 GLU A O 1
ATOM 1209 N N . LEU A 1 148 ? 9.909 -9.972 -9.132 1.00 97.12 148 LEU A N 1
ATOM 1210 C CA . LEU A 1 148 ? 9.264 -9.212 -8.050 1.00 97.12 148 LEU A CA 1
ATOM 1211 C C . LEU A 1 148 ? 8.043 -9.918 -7.432 1.00 97.12 148 LEU A C 1
ATOM 1213 O O . LEU A 1 148 ? 7.620 -9.559 -6.334 1.00 97.12 148 LEU A O 1
ATOM 1217 N N . ASN A 1 149 ? 7.518 -10.968 -8.073 1.00 96.94 149 ASN A N 1
ATOM 1218 C CA . ASN A 1 149 ? 6.562 -11.883 -7.437 1.00 96.94 149 ASN A CA 1
ATOM 1219 C C . ASN A 1 149 ? 7.169 -12.577 -6.206 1.00 96.94 149 ASN A C 1
ATOM 1221 O O . ASN A 1 149 ? 6.482 -12.761 -5.204 1.00 96.94 149 ASN A O 1
ATOM 1225 N N . GLU A 1 150 ? 8.454 -12.926 -6.262 1.00 97.69 150 GLU A N 1
ATOM 1226 C CA . GLU A 1 150 ? 9.163 -13.547 -5.146 1.00 97.69 150 GLU A CA 1
ATOM 1227 C C . GLU A 1 150 ? 9.397 -12.544 -4.013 1.00 97.69 150 GLU A C 1
ATOM 1229 O O . GLU A 1 150 ? 9.242 -12.883 -2.841 1.00 97.69 150 GLU A O 1
ATOM 1234 N N . ALA A 1 151 ? 9.656 -11.276 -4.349 1.00 97.38 151 ALA A N 1
ATOM 1235 C CA . ALA A 1 151 ? 9.700 -10.202 -3.360 1.00 97.38 151 ALA A CA 1
ATOM 1236 C C . ALA A 1 151 ? 8.361 -10.064 -2.611 1.00 97.38 151 ALA A C 1
ATOM 1238 O O . ALA A 1 151 ? 8.357 -9.987 -1.385 1.00 97.38 151 ALA A O 1
ATOM 1239 N N . VAL A 1 152 ? 7.224 -10.092 -3.324 1.00 97.50 152 VAL A N 1
ATOM 1240 C CA . VAL A 1 152 ? 5.877 -10.085 -2.712 1.00 97.50 152 VAL A CA 1
ATOM 1241 C C . VAL A 1 152 ? 5.703 -11.284 -1.784 1.00 97.50 152 VAL A C 1
ATOM 1243 O O . VAL A 1 152 ? 5.272 -11.120 -0.643 1.00 97.50 152 VAL A O 1
ATOM 1246 N N . ARG A 1 153 ? 6.070 -12.482 -2.251 1.00 97.25 153 ARG A N 1
ATOM 1247 C CA . ARG A 1 153 ? 5.965 -13.724 -1.479 1.00 97.25 153 ARG A CA 1
ATOM 1248 C C . ARG A 1 153 ? 6.771 -13.639 -0.179 1.00 97.25 153 ARG A C 1
ATOM 1250 O O . ARG A 1 153 ? 6.177 -13.771 0.888 1.00 97.25 153 ARG A O 1
ATOM 1257 N N . ARG A 1 154 ? 8.074 -13.338 -0.263 1.00 96.88 154 ARG A N 1
ATOM 1258 C CA . ARG A 1 154 ? 8.991 -13.226 0.889 1.00 96.88 154 ARG A CA 1
ATOM 1259 C C . ARG A 1 154 ? 8.555 -12.160 1.886 1.00 96.88 154 ARG A C 1
ATOM 1261 O O . ARG A 1 154 ? 8.645 -12.365 3.092 1.00 96.88 154 ARG A O 1
ATOM 1268 N N . SER A 1 155 ? 8.043 -11.032 1.407 1.00 96.31 155 SER A N 1
ATOM 1269 C CA . SER A 1 155 ? 7.539 -9.980 2.290 1.00 96.31 155 SER A CA 1
ATOM 1270 C C . SER A 1 155 ? 6.274 -10.380 3.046 1.00 96.31 155 SER A C 1
ATOM 1272 O O . SER A 1 155 ? 6.070 -9.940 4.174 1.00 96.31 155 SER A O 1
ATOM 1274 N N . LEU A 1 156 ? 5.429 -11.233 2.465 1.00 95.12 156 LEU A N 1
ATOM 1275 C CA . LEU A 1 156 ? 4.217 -11.727 3.121 1.00 95.12 156 LEU A CA 1
ATOM 1276 C C . LEU A 1 156 ? 4.460 -12.912 4.067 1.00 95.12 156 LEU A C 1
ATOM 1278 O O . LEU A 1 156 ? 3.543 -13.261 4.811 1.00 95.12 156 LEU A O 1
ATOM 1282 N N . GLU A 1 157 ? 5.639 -13.538 4.047 1.00 93.88 157 GLU A N 1
ATOM 1283 C CA . GLU A 1 157 ? 6.021 -14.585 5.011 1.00 93.88 157 GLU A CA 1
ATOM 1284 C C . GLU A 1 157 ? 6.273 -14.007 6.407 1.00 93.88 157 GLU A C 1
ATOM 1286 O O . GLU A 1 157 ? 5.944 -14.633 7.412 1.00 93.88 157 GLU A O 1
ATOM 1291 N N . SER A 1 158 ? 6.816 -12.792 6.461 1.00 90.88 158 SER A N 1
ATOM 1292 C CA . SER A 1 158 ? 7.172 -12.072 7.686 1.00 90.88 158 SER A CA 1
ATOM 1293 C C . SER A 1 158 ? 6.275 -10.861 7.947 1.00 90.88 158 SER A C 1
ATOM 1295 O O . SER A 1 158 ? 6.644 -9.974 8.711 1.00 90.88 158 SER A O 1
ATOM 1297 N N . VAL A 1 159 ? 5.091 -10.813 7.324 1.00 92.88 159 VAL A N 1
ATOM 1298 C CA . VAL A 1 159 ? 4.105 -9.761 7.593 1.00 92.88 159 VAL A CA 1
ATOM 1299 C C . VAL A 1 159 ? 3.661 -9.808 9.048 1.00 92.88 159 VAL A C 1
ATOM 1301 O O . VAL A 1 159 ? 3.327 -10.869 9.576 1.00 92.88 159 VAL A O 1
ATOM 1304 N N . GLU A 1 160 ? 3.576 -8.644 9.672 1.00 92.56 160 GLU A N 1
ATOM 1305 C CA . GLU A 1 160 ? 2.963 -8.497 10.980 1.00 92.56 160 GLU A CA 1
ATOM 1306 C C . GLU A 1 160 ? 1.574 -7.888 10.840 1.00 92.56 160 GLU A C 1
ATOM 1308 O O . GLU A 1 160 ? 1.340 -6.978 10.042 1.00 92.56 160 GLU A O 1
ATOM 1313 N N . VAL A 1 161 ? 0.627 -8.396 11.623 1.00 93.06 161 VAL A N 1
ATOM 1314 C CA . VAL A 1 161 ? -0.764 -7.950 11.575 1.00 93.06 161 VAL A CA 1
ATOM 1315 C C . VAL A 1 161 ? -1.188 -7.497 12.953 1.00 93.06 161 VAL A C 1
ATOM 1317 O O . VAL A 1 161 ? -1.096 -8.260 13.913 1.00 93.06 161 VAL A O 1
ATOM 1320 N N . PHE A 1 162 ? -1.715 -6.283 13.043 1.00 93.00 162 PHE A N 1
ATOM 1321 C CA . PHE A 1 162 ? -2.198 -5.677 14.276 1.00 93.00 162 PHE A CA 1
ATOM 1322 C C . PHE A 1 162 ? -3.673 -5.314 14.151 1.00 93.00 162 PHE A C 1
ATOM 1324 O O . PHE A 1 162 ? -4.154 -4.912 13.093 1.00 93.00 162 PHE A O 1
ATOM 1331 N N . ARG A 1 163 ? -4.399 -5.442 15.256 1.00 93.00 163 ARG A N 1
ATOM 1332 C CA . ARG A 1 163 ? -5.748 -4.918 15.435 1.00 93.00 163 ARG A CA 1
ATOM 1333 C C . ARG A 1 163 ? -5.659 -3.625 16.227 1.00 93.00 163 ARG A C 1
ATOM 1335 O O . ARG A 1 163 ? -5.112 -3.616 17.328 1.00 93.00 163 ARG A O 1
ATOM 1342 N N . LEU A 1 164 ? -6.246 -2.576 15.672 1.00 92.88 164 LEU A N 1
ATOM 1343 C CA . LEU A 1 164 ? -6.330 -1.248 16.258 1.00 92.88 164 LEU A CA 1
ATOM 1344 C C . LEU A 1 164 ? -7.794 -0.925 16.555 1.00 92.88 164 LEU A C 1
ATOM 1346 O O . LEU A 1 164 ? -8.660 -1.172 15.716 1.00 92.88 164 LEU A O 1
ATOM 1350 N N . ARG A 1 165 ? -8.074 -0.377 17.738 1.00 91.19 165 ARG A N 1
ATOM 1351 C CA . ARG A 1 165 ? -9.413 0.070 18.147 1.00 91.19 165 ARG A CA 1
ATOM 1352 C C . ARG A 1 165 ? -9.326 1.463 18.740 1.00 91.19 165 ARG A C 1
ATOM 1354 O O . ARG A 1 165 ? -8.356 1.773 19.427 1.00 91.19 165 ARG A O 1
ATOM 1361 N N . ARG A 1 166 ? -10.361 2.275 18.529 1.00 86.31 166 ARG A N 1
ATOM 1362 C CA . ARG A 1 166 ? -10.420 3.619 19.111 1.00 86.31 166 ARG A CA 1
ATOM 1363 C C . ARG A 1 166 ? -10.372 3.543 20.640 1.00 86.31 166 ARG A C 1
ATOM 1365 O O . ARG A 1 166 ? -11.226 2.900 21.245 1.00 86.31 166 ARG A O 1
ATOM 1372 N N . GLY A 1 167 ? -9.376 4.190 21.247 1.00 81.50 167 GLY A N 1
ATOM 1373 C CA . GLY A 1 167 ? -9.172 4.197 22.703 1.00 81.50 167 GLY A CA 1
ATOM 1374 C C . GLY A 1 167 ? -8.811 2.834 23.309 1.00 81.50 167 GLY A C 1
ATOM 1375 O O . GLY A 1 167 ? -8.861 2.683 24.525 1.00 81.50 167 GLY A O 1
ATOM 1376 N N . GLY A 1 168 ? -8.491 1.837 22.478 1.00 83.81 168 GLY A N 1
ATOM 1377 C CA . GLY A 1 168 ? -8.090 0.505 22.915 1.00 83.81 168 GLY A CA 1
ATOM 1378 C C . GLY A 1 168 ? -6.604 0.248 22.690 1.00 83.81 168 GLY A C 1
ATOM 1379 O O . GLY A 1 168 ? -5.937 0.948 21.934 1.00 83.81 168 GLY A O 1
ATOM 1380 N N . GLU A 1 169 ? -6.097 -0.807 23.319 1.00 84.50 169 GLU A N 1
ATOM 1381 C CA . GLU A 1 169 ? -4.722 -1.255 23.107 1.00 84.50 169 GLU A CA 1
ATOM 1382 C C . GLU A 1 169 ? -4.520 -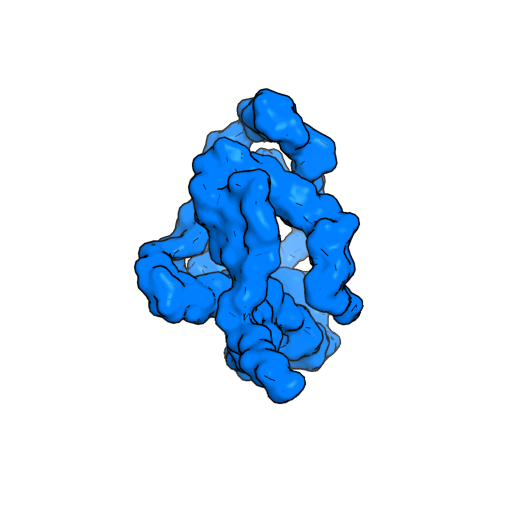1.832 21.701 1.00 84.50 169 GLU A C 1
ATOM 1384 O O . GLU A 1 169 ? -5.380 -2.540 21.159 1.00 84.50 169 GLU A O 1
ATOM 1389 N N . VAL A 1 170 ? -3.337 -1.578 21.140 1.00 88.94 170 VAL A N 1
ATOM 1390 C CA . VAL A 1 170 ? -2.857 -2.218 19.914 1.00 88.94 170 VAL A CA 1
ATOM 1391 C C . VAL A 1 170 ? -2.604 -3.696 20.193 1.00 88.94 170 VAL A C 1
ATOM 1393 O O . VAL A 1 170 ? -1.816 -4.043 21.069 1.00 88.94 170 VAL A O 1
ATOM 1396 N N . LYS A 1 171 ? -3.244 -4.589 19.433 1.00 90.31 171 LYS A N 1
ATOM 1397 C CA . LYS A 1 171 ? -3.095 -6.042 19.623 1.00 90.31 171 LYS A CA 1
ATOM 1398 C C . LYS A 1 171 ? -2.461 -6.693 18.406 1.00 90.31 171 LYS A C 1
ATOM 1400 O O . LYS A 1 171 ? -3.058 -6.679 17.332 1.00 90.31 171 LYS A O 1
ATOM 1405 N N . ARG A 1 172 ? -1.301 -7.333 18.568 1.00 91.19 172 ARG A N 1
ATOM 1406 C CA . ARG A 1 172 ? -0.713 -8.180 17.518 1.00 91.19 172 ARG A CA 1
ATOM 1407 C C . ARG A 1 172 ? -1.584 -9.421 17.302 1.00 91.19 172 ARG A C 1
ATOM 1409 O O . ARG A 1 172 ? -1.832 -10.191 18.226 1.00 91.19 172 ARG A O 1
ATOM 1416 N N . ILE A 1 173 ? -2.061 -9.596 16.074 1.00 91.25 173 ILE A N 1
ATOM 1417 C CA . ILE A 1 173 ? -2.806 -10.768 15.600 1.00 91.25 173 ILE A CA 1
ATOM 1418 C C . ILE A 1 173 ? -1.844 -11.804 15.008 1.00 91.25 173 ILE A C 1
ATOM 1420 O O . ILE A 1 173 ? -2.045 -13.005 15.205 1.00 91.25 173 ILE A O 1
ATOM 1424 N N . TRP A 1 174 ? -0.828 -11.348 14.268 1.00 87.00 174 TRP A N 1
ATOM 1425 C CA . TRP A 1 174 ? 0.132 -12.218 13.593 1.00 87.00 174 TRP A CA 1
ATOM 1426 C C . TRP A 1 174 ? 1.553 -11.620 13.581 1.00 87.00 174 TRP A C 1
ATOM 1428 O O . TRP A 1 174 ? 1.661 -10.409 13.387 1.00 87.00 174 TRP A O 1
ATOM 1438 N N . PRO A 1 175 ? 2.614 -12.437 13.753 1.00 81.81 175 PRO A N 1
ATOM 1439 C CA . PRO A 1 175 ? 2.559 -13.815 14.254 1.00 81.81 175 PRO A CA 1
ATOM 1440 C C . PRO A 1 175 ? 1.880 -13.855 15.628 1.00 81.81 175 PRO A C 1
ATOM 1442 O O . PRO A 1 175 ? 1.877 -12.855 16.350 1.00 81.81 175 PRO A O 1
ATOM 1445 N N . LYS A 1 176 ? 1.212 -14.969 15.962 1.00 75.12 176 LYS A N 1
ATOM 1446 C CA . LYS A 1 176 ? 0.528 -15.076 17.260 1.00 75.12 176 LYS A CA 1
ATOM 1447 C C . LYS A 1 176 ? 1.564 -14.805 18.357 1.00 75.12 176 LYS A C 1
ATOM 1449 O O . LYS A 1 176 ? 2.605 -15.464 18.325 1.00 75.12 176 LYS A O 1
ATOM 1454 N N . PRO A 1 177 ? 1.313 -13.874 19.297 1.00 68.12 177 PRO A N 1
ATOM 1455 C CA . PRO A 1 177 ? 2.215 -13.697 20.425 1.00 68.12 177 PRO A CA 1
ATOM 1456 C C . PRO A 1 177 ? 2.379 -15.059 21.100 1.00 68.12 177 PRO A C 1
ATOM 1458 O O . PRO A 1 177 ? 1.386 -15.765 21.316 1.00 68.12 177 PRO A O 1
ATOM 1461 N N . GLY A 1 178 ? 3.629 -15.470 21.332 1.00 55.56 178 GLY A N 1
ATOM 1462 C CA . GLY A 1 178 ? 3.915 -16.738 21.990 1.00 55.56 1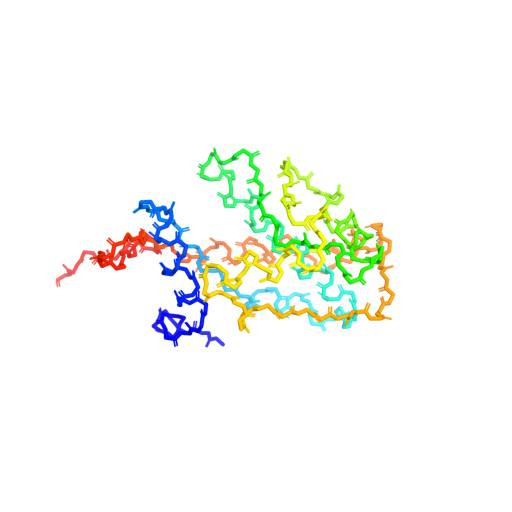78 GLY A CA 1
ATOM 1463 C C . GLY A 1 178 ? 3.107 -16.813 23.281 1.00 55.56 178 GLY A C 1
ATOM 1464 O O . GLY A 1 178 ? 3.073 -15.845 24.042 1.00 55.56 178 GLY A O 1
ATOM 1465 N N . LYS A 1 179 ? 2.407 -17.931 23.515 1.00 43.31 179 LYS A N 1
ATOM 1466 C CA . LYS A 1 179 ? 1.905 -18.216 24.861 1.00 43.31 179 LYS A CA 1
ATOM 1467 C C . LYS A 1 179 ? 3.151 -18.254 25.738 1.00 43.31 179 LYS A C 1
ATOM 1469 O O . LYS A 1 179 ? 3.988 -19.121 25.505 1.00 43.31 179 LYS A O 1
ATOM 1474 N N . GLY A 1 180 ? 3.307 -17.275 26.628 1.00 44.72 180 GLY A N 1
ATOM 1475 C CA . GLY A 1 180 ? 4.426 -17.245 27.564 1.00 44.72 180 GLY A CA 1
ATOM 1476 C C . GLY A 1 180 ? 4.559 -18.614 28.223 1.00 44.72 180 GLY A C 1
ATOM 1477 O O . GLY A 1 180 ? 3.567 -19.149 28.722 1.00 44.72 180 GLY A O 1
ATOM 1478 N N . SER A 1 181 ? 5.748 -19.196 28.094 1.00 32.84 181 SER A N 1
ATOM 1479 C CA . SER A 1 181 ? 6.237 -20.289 28.933 1.00 32.84 181 SER A CA 1
ATOM 1480 C C . SER A 1 181 ? 6.380 -19.814 30.368 1.00 32.84 181 SER A C 1
ATOM 1482 O O . SER A 1 181 ? 6.919 -18.691 30.518 1.00 32.84 181 SER A O 1
#

Secondary structure (DSSP, 8-state):
---TTTGGGSHHHHHHHHHTTS-SEEEEEE--SHHHHHHTTTS-HHHHHHHHHHHHHHHHHHHHHHTT---EE----STT-HHHHHHHHHHHTT-SS-EE-TTTT--HHHHHHHHHHTT-GGG-------SPPPPHHHHHHHHHHTTHHHHHHHHHHS-EEEEEETTS--EEEESPPP---

Sequence (181 aa):
HVSDGEFFQTEGYTLLNKLLEYSLECKLYLVPSTPFIEFSREIQENLRRYAFKFYLLKLGEEVAKRGHCLGLVWGHSAILGIRKLEEFCVVTRMRSLPSYAPLLSIDESELIQRASSLGMQEQLHLTRMDQPIPSPRELEKIWRKSELNEAVRRSLESVEVFRLRRGGEVKRIWPKPGKGS

Radius of gyration: 17.71 Å; chains: 1; bounding box: 34×44×50 Å